Protein AF-C0FS31-F1 (afdb_monomer)

Secondary structure (DSSP, 8-state):
-EEEEEE-SSHHHHHHHHHHHHH-TTEEEEEEEEEEEE-TTS-EE-EEEEEEEEEEEPPTT----TTEEEEEEEEPTTS-EEEP-EEEETTEEEEEEEE-EEEEEEEEE-----PPP-------------------------------

Foldseek 3Di:
DKDKDWDDDDDQNVLVVVLCVVPADQWDDKTKMFIWDADPVRHTDFFAPDKDKDKDFAPPRDDDDPQKDKWKWFQDPVSHTDTWPWDDDPRMIMTMDGGGGMMMTTIHGPDDPPDDDDDDDDDDDDDDDDDDDDDDDDDDDDDDDDDD

Organism: NCBI:txid622312

Solvent-accessible surface area (backbone atoms only — not comparable to full-atom values): 9492 Å² total; per-residue (Å²): 79,80,47,76,46,79,49,91,64,59,71,69,42,53,50,51,54,55,40,48,68,73,72,44,79,60,61,60,52,64,49,40,31,40,36,46,35,30,47,99,84,68,49,77,48,48,72,52,103,51,75,47,80,48,76,45,71,55,54,91,79,56,75,96,46,90,66,44,42,77,42,38,30,35,56,44,98,87,63,49,75,47,77,37,64,56,46,78,57,97,67,32,38,35,32,53,43,41,62,41,42,47,32,36,46,32,30,31,53,55,77,79,77,85,70,85,87,78,89,82,88,83,84,87,89,83,89,79,90,74,90,78,90,77,86,90,82,87,81,89,78,91,72,84,86,82,88,131

Mean predicted aligned error: 12.07 Å

Radius of gyration: 21.37 Å; Cα contacts (8 Å, |Δi|>4): 226; chains: 1; bounding box: 80×43×37 Å

pLDDT: mean 80.29, std 24.95, range [28.16, 98.69]

Structure (mmCIF, N/CA/C/O backbone):
data_AF-C0FS31-F1
#
_entry.id   AF-C0FS31-F1
#
loop_
_atom_site.group_PDB
_atom_site.id
_atom_site.type_symbol
_atom_site.label_atom_id
_atom_site.label_alt_id
_atom_site.label_comp_id
_atom_site.label_asym_id
_atom_site.label_entity_id
_atom_site.label_seq_id
_atom_site.pdbx_PDB_ins_code
_atom_site.Cartn_x
_atom_site.Cartn_y
_atom_site.Cartn_z
_atom_site.occupancy
_atom_site.B_iso_or_equiv
_atom_site.auth_seq_id
_atom_site.auth_comp_id
_atom_site.auth_asym_id
_atom_site.auth_atom_id
_atom_site.pdbx_PDB_model_num
ATOM 1 N N . MET A 1 1 ? 17.400 -6.638 -9.043 1.00 87.69 1 MET A N 1
ATOM 2 C CA . MET A 1 1 ? 17.476 -6.483 -7.575 1.00 87.69 1 MET A CA 1
ATOM 3 C C . MET A 1 1 ? 16.102 -6.107 -7.045 1.00 87.69 1 MET A C 1
ATOM 5 O O . MET A 1 1 ? 15.437 -5.314 -7.697 1.00 87.69 1 MET A O 1
ATOM 9 N N . ILE A 1 2 ? 15.668 -6.666 -5.910 1.00 90.12 2 ILE A N 1
ATOM 10 C CA . ILE A 1 2 ? 14.444 -6.207 -5.236 1.00 90.12 2 ILE A CA 1
ATOM 11 C C . ILE A 1 2 ? 14.792 -5.123 -4.217 1.00 90.12 2 ILE A C 1
ATOM 13 O O . ILE A 1 2 ? 15.770 -5.259 -3.482 1.00 90.12 2 ILE A O 1
ATOM 17 N N . VAL A 1 3 ? 14.001 -4.056 -4.187 1.00 90.94 3 VAL A N 1
ATOM 18 C CA . VAL A 1 3 ? 14.112 -2.965 -3.219 1.00 90.94 3 VAL A CA 1
ATOM 19 C C . VAL A 1 3 ? 12.722 -2.685 -2.672 1.00 90.94 3 VAL A C 1
ATOM 21 O O . VAL A 1 3 ? 11.792 -2.468 -3.443 1.00 90.94 3 VAL A O 1
ATOM 24 N N . ALA A 1 4 ? 12.591 -2.688 -1.350 1.00 91.81 4 ALA A N 1
ATOM 25 C CA . ALA A 1 4 ? 11.393 -2.251 -0.649 1.00 91.81 4 ALA A CA 1
ATOM 26 C C . ALA A 1 4 ? 11.801 -1.188 0.371 1.00 91.81 4 ALA A C 1
ATOM 28 O O . ALA A 1 4 ? 12.696 -1.431 1.182 1.00 91.81 4 ALA A O 1
ATOM 29 N N . ALA A 1 5 ? 11.179 -0.015 0.313 1.00 93.38 5 ALA A N 1
ATOM 30 C CA . ALA A 1 5 ? 11.504 1.086 1.210 1.00 93.38 5 ALA A CA 1
ATOM 31 C C . ALA A 1 5 ? 10.257 1.888 1.570 1.00 93.38 5 ALA A C 1
ATOM 33 O O . ALA A 1 5 ? 9.465 2.243 0.699 1.00 93.38 5 ALA A O 1
ATOM 34 N N . THR A 1 6 ? 10.109 2.213 2.854 1.00 95.75 6 THR A N 1
ATOM 35 C CA . THR A 1 6 ? 9.172 3.251 3.289 1.00 95.75 6 THR A CA 1
ATOM 36 C C . THR A 1 6 ? 9.644 4.600 2.756 1.00 95.75 6 THR A C 1
ATOM 38 O O . THR A 1 6 ? 10.820 4.942 2.882 1.00 95.75 6 THR A O 1
ATOM 41 N N . VAL A 1 7 ? 8.724 5.371 2.184 1.00 96.62 7 VAL A N 1
ATOM 42 C CA . VAL A 1 7 ? 8.985 6.699 1.623 1.00 96.62 7 VAL A CA 1
ATOM 43 C C . VAL A 1 7 ? 8.122 7.747 2.320 1.00 96.62 7 VAL A C 1
ATOM 45 O O . VAL A 1 7 ? 6.992 7.478 2.724 1.00 96.62 7 VAL A O 1
ATOM 48 N N . SER A 1 8 ? 8.665 8.953 2.476 1.00 96.69 8 SER A N 1
ATOM 49 C CA . SER A 1 8 ? 8.018 10.066 3.192 1.00 96.69 8 SER A CA 1
ATOM 50 C C . SER A 1 8 ? 7.999 11.382 2.405 1.00 96.69 8 SER A C 1
ATOM 52 O O . SER A 1 8 ? 7.577 12.410 2.932 1.00 96.69 8 SER A O 1
ATOM 54 N N . SER A 1 9 ? 8.483 11.372 1.160 1.00 96.88 9 SER A N 1
ATOM 55 C CA . SER A 1 9 ? 8.518 12.531 0.261 1.00 96.88 9 SER A CA 1
ATOM 56 C C . SER A 1 9 ? 8.673 12.090 -1.199 1.00 96.88 9 SER A C 1
ATOM 58 O O . SER A 1 9 ? 8.937 10.916 -1.467 1.00 96.88 9 SER A O 1
ATOM 60 N N . GLY A 1 10 ? 8.516 13.031 -2.135 1.00 97.12 10 GLY A N 1
ATOM 61 C CA . GLY A 1 10 ? 8.623 12.794 -3.576 1.00 97.12 10 GLY A CA 1
ATOM 62 C C . GLY A 1 10 ? 7.266 12.619 -4.257 1.00 97.12 10 GLY A C 1
ATOM 63 O O . GLY A 1 10 ? 6.246 12.422 -3.600 1.00 97.12 10 GLY A O 1
ATOM 64 N N . ALA A 1 11 ? 7.256 12.679 -5.591 1.00 96.00 11 ALA A N 1
ATOM 65 C CA . ALA A 1 11 ? 6.022 12.722 -6.382 1.00 96.00 11 ALA A CA 1
ATOM 66 C C . ALA A 1 11 ? 5.099 11.513 -6.140 1.00 96.00 11 ALA A C 1
ATOM 68 O O . ALA A 1 11 ? 3.888 11.678 -6.000 1.00 96.00 11 ALA A O 1
ATOM 69 N N . ALA A 1 12 ? 5.665 10.307 -6.034 1.00 94.25 12 ALA A N 1
ATOM 70 C CA . ALA A 1 12 ? 4.901 9.094 -5.750 1.00 94.25 12 ALA A CA 1
ATOM 71 C C . ALA A 1 12 ? 4.250 9.132 -4.357 1.00 94.25 12 ALA A C 1
ATOM 73 O O . ALA A 1 12 ? 3.074 8.804 -4.208 1.00 94.25 12 ALA A O 1
ATOM 74 N N . TYR A 1 13 ? 4.986 9.604 -3.343 1.00 97.94 13 TYR A N 1
ATOM 75 C CA . TYR A 1 13 ? 4.455 9.807 -1.995 1.00 97.94 13 TYR A CA 1
ATOM 76 C C . TYR A 1 13 ? 3.340 10.856 -1.982 1.00 97.94 13 TYR A C 1
ATOM 78 O O . TYR A 1 13 ? 2.270 10.611 -1.432 1.00 97.94 13 TYR A O 1
ATOM 86 N N . GLU A 1 14 ? 3.565 12.012 -2.606 1.00 98.31 14 GLU A N 1
ATOM 87 C CA . GLU A 1 14 ? 2.582 13.097 -2.666 1.00 98.31 14 GLU A CA 1
ATOM 88 C C . GLU A 1 14 ? 1.290 12.633 -3.342 1.00 98.31 14 GLU A C 1
ATOM 90 O O . GLU A 1 14 ? 0.202 12.862 -2.805 1.00 98.31 14 GLU A O 1
ATOM 95 N N . LYS A 1 15 ? 1.403 11.889 -4.450 1.00 98.19 15 LYS A N 1
ATOM 96 C CA . LYS A 1 15 ? 0.238 11.322 -5.128 1.00 98.19 15 LYS A CA 1
ATOM 97 C C . LYS A 1 15 ? -0.477 10.279 -4.275 1.00 98.19 15 LYS A C 1
ATOM 99 O O . LYS A 1 15 ? -1.701 10.316 -4.175 1.00 98.19 15 LYS A O 1
ATOM 104 N N . ALA A 1 16 ? 0.264 9.385 -3.622 1.00 98.50 16 ALA A N 1
ATOM 105 C CA . ALA A 1 16 ? -0.303 8.396 -2.710 1.00 98.50 16 ALA A CA 1
ATOM 106 C C . ALA A 1 16 ? -1.085 9.060 -1.564 1.00 98.50 16 ALA A C 1
ATOM 108 O O . ALA A 1 16 ? -2.197 8.635 -1.253 1.00 98.50 16 ALA A O 1
ATOM 109 N N . VAL A 1 17 ? -0.541 10.135 -0.980 1.00 98.50 17 VAL A N 1
ATOM 110 C CA . VAL A 1 17 ? -1.186 10.917 0.087 1.00 98.50 17 VAL A CA 1
ATOM 111 C C . VAL A 1 17 ? -2.462 11.601 -0.396 1.00 98.50 17 VAL A C 1
ATOM 113 O O . VAL A 1 17 ? -3.467 11.584 0.315 1.00 98.50 17 VAL A O 1
ATOM 116 N N . GLU A 1 18 ? -2.427 12.221 -1.575 1.00 98.44 18 GLU A N 1
ATOM 117 C CA . GLU A 1 18 ? -3.599 12.848 -2.192 1.00 98.44 18 GLU A CA 1
ATOM 118 C C . GLU A 1 18 ? -4.720 11.818 -2.391 1.00 98.44 18 GLU A C 1
ATOM 120 O O . GLU A 1 18 ? -5.851 12.023 -1.947 1.00 98.44 18 GLU A O 1
ATOM 125 N N . VAL A 1 19 ? -4.384 10.682 -3.003 1.00 98.56 19 VAL A N 1
ATOM 126 C CA . VAL A 1 19 ? -5.339 9.643 -3.391 1.00 98.56 19 VAL A CA 1
ATOM 127 C C . VAL A 1 19 ? -5.944 8.939 -2.174 1.00 98.56 19 VAL A C 1
ATOM 129 O O . VAL A 1 19 ? -7.168 8.815 -2.100 1.00 98.56 19 VAL A O 1
ATOM 132 N N . ILE A 1 20 ? -5.135 8.522 -1.191 1.00 98.25 20 ILE A N 1
ATOM 133 C CA . ILE A 1 20 ? -5.645 7.797 -0.012 1.00 98.25 20 ILE A CA 1
ATOM 134 C C . ILE A 1 20 ? -6.606 8.655 0.811 1.00 98.25 20 ILE A C 1
ATOM 136 O O . ILE A 1 20 ? -7.657 8.174 1.227 1.00 98.25 20 ILE A O 1
ATOM 140 N N . LYS A 1 21 ? -6.297 9.946 0.983 1.00 97.75 21 LYS A N 1
ATOM 141 C CA . LYS A 1 21 ? -7.160 10.886 1.710 1.00 97.75 21 LYS A CA 1
ATOM 142 C C . LYS A 1 21 ? -8.471 11.156 0.981 1.00 97.75 21 LYS A C 1
ATOM 144 O O . LYS A 1 21 ? -9.474 11.426 1.633 1.00 97.75 21 LYS A O 1
ATOM 149 N N . ALA A 1 22 ? -8.457 11.117 -0.349 1.00 97.75 22 ALA A N 1
ATOM 150 C CA . ALA A 1 22 ? -9.643 11.349 -1.160 1.00 97.75 22 ALA A CA 1
ATOM 151 C C . ALA A 1 22 ? -10.561 10.118 -1.242 1.00 97.75 22 ALA A C 1
ATOM 153 O O . ALA A 1 22 ? -11.778 10.277 -1.284 1.00 97.75 22 ALA A O 1
ATOM 154 N N . GLN A 1 23 ? -9.994 8.908 -1.292 1.00 97.00 23 GLN A N 1
ATOM 155 C CA . GLN A 1 23 ? -10.741 7.688 -1.625 1.00 97.00 23 GLN A CA 1
ATOM 156 C C . GLN A 1 23 ? -11.078 6.801 -0.419 1.00 97.00 23 GLN A C 1
ATOM 158 O O . GLN A 1 23 ? -12.021 6.016 -0.508 1.00 97.00 23 GLN A O 1
ATOM 163 N N . VAL A 1 24 ? -10.359 6.912 0.705 1.00 93.81 24 VAL A N 1
ATOM 164 C CA . VAL A 1 24 ? -10.591 6.060 1.884 1.00 93.81 24 VAL A CA 1
ATOM 165 C C . VAL A 1 24 ? -11.248 6.852 3.010 1.00 93.81 24 VAL A C 1
ATOM 167 O O . VAL A 1 24 ? -10.629 7.679 3.679 1.00 93.81 24 VAL A O 1
ATOM 170 N N . SER A 1 25 ? -12.528 6.568 3.251 1.00 89.81 25 SER A N 1
ATOM 171 C CA . SER A 1 25 ? -13.256 7.053 4.426 1.00 89.81 25 SER A CA 1
ATOM 172 C C . SER A 1 25 ? -12.805 6.324 5.693 1.00 89.81 25 SER A C 1
ATOM 174 O O . SER A 1 25 ? -12.571 5.120 5.654 1.00 89.81 25 SER A O 1
ATOM 176 N N . GLY A 1 26 ? -12.734 7.021 6.830 1.00 89.75 26 GLY A N 1
ATOM 177 C CA . GLY A 1 26 ? -12.314 6.404 8.099 1.00 89.75 26 GLY A CA 1
ATOM 178 C C . GLY A 1 26 ? -10.808 6.128 8.195 1.00 89.75 26 GLY A C 1
ATOM 179 O O . GLY A 1 26 ? -10.364 5.359 9.055 1.00 89.75 26 GLY A O 1
ATOM 180 N N . LEU A 1 27 ? -10.023 6.759 7.314 1.00 95.12 27 LEU A N 1
ATOM 181 C CA . LEU A 1 27 ? -8.566 6.684 7.290 1.00 95.12 27 LEU A CA 1
ATOM 182 C C . LEU A 1 27 ? -7.969 7.154 8.627 1.00 95.12 27 LEU A C 1
ATOM 184 O O . LEU A 1 27 ? -8.231 8.269 9.082 1.00 95.12 27 LEU A O 1
ATOM 188 N N . GLY A 1 28 ? -7.173 6.287 9.248 1.00 95.50 28 GLY A N 1
ATOM 189 C CA . GLY A 1 28 ? -6.333 6.599 10.401 1.00 95.50 28 GLY A CA 1
ATOM 190 C C . GLY A 1 28 ? -4.897 6.923 9.986 1.00 95.50 28 GLY A C 1
ATOM 191 O O . GLY A 1 28 ? -4.659 7.665 9.031 1.00 95.50 28 GLY A O 1
ATOM 192 N N . GLU A 1 29 ? -3.926 6.369 10.713 1.00 97.31 29 GLU A N 1
ATOM 193 C CA . GLU A 1 29 ? -2.517 6.470 10.323 1.00 97.31 29 GLU A CA 1
ATOM 194 C C . GLU A 1 29 ? -2.240 5.656 9.056 1.00 97.31 29 GLU A C 1
ATOM 196 O O . GLU A 1 29 ? -2.870 4.633 8.786 1.00 97.31 29 GLU A O 1
ATOM 201 N N . TYR A 1 30 ? -1.281 6.117 8.260 1.00 98.12 30 TYR A N 1
ATOM 202 C CA . TYR A 1 30 ? -0.856 5.423 7.053 1.00 98.12 30 TYR A CA 1
ATOM 203 C C . TYR A 1 30 ? 0.651 5.564 6.842 1.00 98.12 30 TYR A C 1
ATOM 205 O O . TYR A 1 30 ? 1.304 6.448 7.398 1.00 98.12 30 TYR A O 1
ATOM 213 N N . SER A 1 31 ? 1.215 4.676 6.034 1.00 98.50 31 SER A N 1
ATOM 214 C CA . SER A 1 31 ? 2.624 4.654 5.659 1.00 98.50 31 SER A CA 1
ATOM 215 C C . SER A 1 31 ? 2.741 4.268 4.193 1.00 98.50 31 SER A C 1
ATOM 217 O O . SER A 1 31 ? 2.056 3.352 3.737 1.00 98.50 31 SER A O 1
ATOM 219 N N . VAL A 1 32 ? 3.590 4.968 3.446 1.00 98.62 32 VAL A N 1
ATOM 220 C CA . VAL A 1 32 ? 3.790 4.721 2.016 1.00 98.62 32 VAL A CA 1
ATOM 221 C C . VAL A 1 32 ? 5.085 3.944 1.824 1.00 98.62 32 VAL A C 1
ATOM 223 O O . VAL A 1 32 ? 6.101 4.243 2.449 1.00 98.62 32 VAL A O 1
ATOM 226 N N . MET A 1 33 ? 5.057 2.945 0.954 1.00 97.62 33 MET A N 1
ATOM 227 C CA . MET A 1 33 ? 6.198 2.105 0.620 1.00 97.62 33 MET A CA 1
ATOM 228 C C . MET A 1 33 ? 6.315 1.971 -0.890 1.00 97.62 33 MET A C 1
ATOM 230 O O . MET A 1 33 ? 5.321 1.767 -1.575 1.00 97.62 33 MET A O 1
ATOM 234 N N . GLU A 1 34 ? 7.531 2.015 -1.410 1.00 96.94 34 GLU A N 1
ATOM 235 C CA . GLU A 1 34 ? 7.807 1.628 -2.789 1.00 96.94 34 GLU A CA 1
ATOM 236 C C . GLU A 1 34 ? 8.441 0.249 -2.812 1.00 96.94 34 GLU A C 1
ATOM 238 O O . GLU A 1 34 ? 9.401 -0.016 -2.083 1.00 96.94 34 GLU A O 1
ATOM 243 N N . ILE A 1 35 ? 7.901 -0.626 -3.657 1.00 95.56 35 ILE A N 1
ATOM 244 C CA . ILE A 1 35 ? 8.484 -1.935 -3.928 1.00 95.56 35 ILE A CA 1
ATOM 245 C C . ILE A 1 35 ? 8.824 -1.980 -5.405 1.00 95.56 35 ILE A C 1
ATOM 247 O O . ILE A 1 35 ? 7.931 -1.982 -6.249 1.00 95.56 35 ILE A O 1
ATOM 251 N N . ASN A 1 36 ? 10.116 -2.057 -5.696 1.00 93.19 36 ASN A N 1
ATOM 252 C CA . ASN A 1 36 ? 10.666 -2.074 -7.039 1.00 93.19 36 ASN A CA 1
ATOM 253 C C . ASN A 1 36 ? 11.464 -3.354 -7.275 1.00 93.19 36 ASN A C 1
ATOM 255 O O . ASN A 1 36 ? 12.193 -3.829 -6.400 1.00 93.19 36 ASN A O 1
ATOM 259 N N . LEU A 1 37 ? 11.363 -3.882 -8.490 1.00 92.88 37 LEU A N 1
ATOM 260 C CA . LEU A 1 37 ? 12.199 -4.970 -8.968 1.00 92.88 37 LEU A CA 1
ATOM 261 C C . LEU A 1 37 ? 12.909 -4.523 -10.240 1.00 92.88 37 LEU A C 1
ATOM 263 O O . LEU A 1 37 ? 12.279 -4.027 -11.168 1.00 92.88 37 LEU A O 1
ATOM 267 N N . THR A 1 38 ? 14.217 -4.734 -10.292 1.00 94.00 38 THR A N 1
ATOM 268 C CA . THR A 1 38 ? 15.000 -4.618 -11.524 1.00 94.00 38 THR A CA 1
ATOM 269 C C . THR A 1 38 ? 15.524 -5.975 -11.969 1.00 94.00 38 THR A C 1
ATOM 271 O O . THR A 1 38 ? 15.801 -6.847 -11.136 1.00 94.00 38 THR A O 1
ATOM 274 N N . ASP A 1 39 ? 15.684 -6.171 -13.271 1.00 93.12 39 ASP A N 1
ATOM 275 C CA . ASP A 1 39 ? 16.383 -7.338 -13.808 1.00 93.12 39 ASP A CA 1
ATOM 276 C C . ASP A 1 39 ? 17.918 -7.192 -13.698 1.00 93.12 39 ASP A C 1
ATOM 278 O O . ASP A 1 39 ? 18.440 -6.265 -13.073 1.00 93.12 39 ASP A O 1
ATOM 282 N N . ALA A 1 40 ? 18.665 -8.129 -14.288 1.00 94.38 40 ALA A N 1
ATOM 283 C CA . ALA A 1 40 ? 20.130 -8.098 -14.292 1.00 94.38 40 ALA A CA 1
ATOM 284 C C . ALA A 1 40 ? 20.729 -6.933 -15.110 1.00 94.38 40 ALA A C 1
ATOM 286 O O . ALA A 1 40 ? 21.915 -6.642 -14.979 1.00 94.38 40 ALA A O 1
ATOM 287 N N . THR A 1 41 ? 19.922 -6.268 -15.940 1.00 96.19 41 THR A N 1
ATOM 288 C CA . THR A 1 41 ? 20.309 -5.126 -16.782 1.00 96.19 41 THR A CA 1
ATOM 289 C C . THR A 1 41 ? 19.894 -3.778 -16.185 1.00 96.19 41 THR A C 1
ATOM 291 O O . THR A 1 41 ? 20.135 -2.743 -16.799 1.00 96.19 41 THR A O 1
ATOM 294 N N . ASN A 1 42 ? 19.323 -3.774 -14.973 1.00 92.50 42 ASN A N 1
ATOM 295 C CA . ASN A 1 42 ? 18.699 -2.619 -14.317 1.00 92.50 42 ASN A CA 1
ATOM 296 C C . ASN A 1 42 ? 17.416 -2.110 -14.995 1.00 92.50 42 ASN A C 1
ATOM 298 O O . ASN A 1 42 ? 16.974 -0.999 -14.706 1.00 92.50 42 ASN A O 1
ATOM 302 N N . THR A 1 43 ? 16.777 -2.923 -15.835 1.00 93.88 43 THR A N 1
ATOM 303 C CA . THR A 1 43 ? 15.452 -2.601 -16.373 1.00 93.88 43 THR A CA 1
ATOM 304 C C . THR A 1 43 ? 14.392 -2.861 -15.304 1.00 93.88 43 THR A C 1
ATOM 306 O O . THR A 1 43 ? 14.414 -3.907 -14.648 1.00 93.88 43 THR A O 1
ATOM 309 N N . GLN A 1 44 ? 13.476 -1.908 -15.097 1.00 92.12 44 GLN A N 1
ATOM 310 C CA . GLN A 1 44 ? 12.402 -2.047 -14.113 1.00 92.12 44 GLN A CA 1
ATOM 311 C C . GLN A 1 44 ? 11.375 -3.083 -14.579 1.00 92.12 44 GLN A C 1
ATOM 313 O O . GLN A 1 44 ? 10.895 -3.062 -15.711 1.00 92.12 44 GLN A O 1
ATOM 318 N N . VAL A 1 45 ? 11.033 -3.994 -13.677 1.00 92.62 45 VAL A N 1
ATOM 319 C CA . VAL A 1 45 ? 9.977 -4.984 -13.853 1.00 92.62 45 VAL A CA 1
ATOM 320 C C . VAL A 1 45 ? 8.764 -4.471 -13.096 1.00 92.62 45 VAL A C 1
ATOM 322 O O . VAL A 1 45 ? 8.741 -4.512 -11.869 1.00 92.62 45 VAL A O 1
ATOM 325 N N . HIS A 1 46 ? 7.770 -3.966 -13.823 1.00 88.25 46 HIS A N 1
ATOM 326 C CA . HIS A 1 46 ? 6.553 -3.411 -13.224 1.00 88.25 46 HIS A CA 1
ATOM 327 C C . HIS A 1 46 ? 5.496 -4.473 -12.952 1.00 88.25 46 HIS A C 1
ATOM 329 O O . HIS A 1 46 ? 4.890 -4.464 -11.891 1.00 88.25 46 HIS A O 1
ATOM 335 N N . GLN A 1 47 ? 5.297 -5.421 -13.865 1.00 91.12 47 GLN A N 1
ATOM 336 C CA . GLN A 1 47 ? 4.238 -6.419 -13.753 1.00 91.12 47 GLN A CA 1
ATOM 337 C C . GLN A 1 47 ? 4.799 -7.836 -13.854 1.00 91.12 47 GLN A C 1
ATOM 339 O O . GLN A 1 47 ? 5.737 -8.110 -14.602 1.00 91.12 47 GLN A O 1
ATOM 344 N N . LEU A 1 48 ? 4.201 -8.744 -13.087 1.00 89.44 48 LEU A N 1
ATOM 345 C CA . LEU A 1 48 ? 4.524 -10.161 -13.056 1.00 89.44 48 LEU A CA 1
ATOM 346 C C . LEU A 1 48 ? 3.434 -10.986 -13.745 1.00 89.44 48 LEU A C 1
ATOM 348 O O . LEU A 1 48 ? 2.239 -10.719 -13.610 1.00 89.44 48 LEU A O 1
ATOM 352 N N . ASN A 1 49 ? 3.851 -12.070 -14.403 1.00 89.81 49 ASN A N 1
ATOM 353 C CA . ASN A 1 49 ? 2.959 -13.097 -14.950 1.00 89.81 49 ASN A CA 1
ATOM 354 C C . ASN A 1 49 ? 2.494 -14.064 -13.845 1.00 89.81 49 ASN A C 1
ATOM 356 O O . ASN A 1 49 ? 2.703 -15.273 -13.921 1.00 89.81 49 ASN A O 1
ATOM 360 N N . GLY A 1 50 ? 1.927 -13.510 -12.774 1.00 92.06 50 GLY A N 1
ATOM 361 C CA . GLY A 1 50 ? 1.516 -14.232 -11.575 1.00 92.06 50 GLY A CA 1
ATOM 362 C C . GLY A 1 50 ? 1.555 -13.347 -10.334 1.00 92.06 50 GLY A C 1
ATOM 363 O O . GLY A 1 50 ? 1.990 -12.199 -10.388 1.00 92.06 50 GLY A O 1
ATOM 364 N N . TYR A 1 51 ? 1.100 -13.892 -9.209 1.00 93.12 51 TYR A N 1
ATOM 365 C CA . TYR A 1 51 ? 1.148 -13.208 -7.920 1.00 93.12 51 TYR A CA 1
ATOM 366 C C . TYR A 1 51 ? 2.339 -13.685 -7.101 1.00 93.12 51 TYR A C 1
ATOM 368 O O . TYR A 1 51 ? 2.634 -14.878 -7.041 1.00 93.12 51 TYR A O 1
ATOM 376 N N . VAL A 1 52 ? 2.970 -12.742 -6.417 1.00 92.75 52 VAL A N 1
ATOM 377 C CA . VAL A 1 52 ? 3.928 -12.992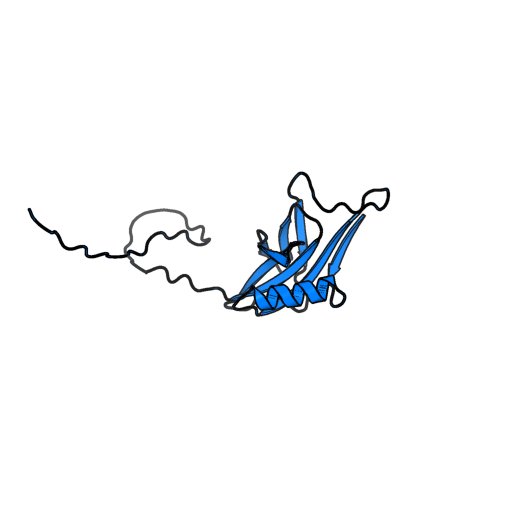 -5.347 1.00 92.75 52 VAL A CA 1
ATOM 378 C C . VAL A 1 52 ? 3.318 -12.577 -4.021 1.00 92.75 52 VAL A C 1
ATOM 380 O O . VAL A 1 52 ? 2.441 -11.712 -3.958 1.00 92.75 52 VAL A O 1
ATOM 383 N N . GLN A 1 53 ? 3.793 -13.206 -2.955 1.00 96.00 53 GLN A N 1
ATOM 384 C CA . GLN A 1 53 ? 3.495 -12.791 -1.598 1.00 96.00 53 GLN A CA 1
ATOM 385 C C . GLN A 1 53 ? 4.605 -11.859 -1.113 1.00 96.00 53 GLN A C 1
ATOM 387 O O . GLN A 1 53 ? 5.787 -12.181 -1.225 1.00 96.00 53 GLN A O 1
ATOM 392 N N . VAL A 1 54 ? 4.212 -10.714 -0.574 1.00 96.12 54 VAL A N 1
ATOM 393 C CA . VAL A 1 54 ? 5.093 -9.739 0.060 1.00 96.12 54 VAL A CA 1
ATOM 394 C C . VAL A 1 54 ? 4.871 -9.811 1.561 1.00 96.12 54 VAL A C 1
ATOM 396 O O . VAL A 1 54 ? 3.731 -9.798 2.019 1.00 96.12 54 VAL A O 1
ATOM 399 N N . THR A 1 55 ? 5.965 -9.864 2.315 1.00 96.88 55 THR A N 1
ATOM 400 C CA . THR A 1 55 ? 5.956 -9.864 3.778 1.00 96.88 55 THR A CA 1
ATOM 401 C C . THR A 1 55 ? 6.847 -8.733 4.272 1.00 96.88 55 THR A C 1
ATOM 403 O O . THR A 1 55 ? 8.034 -8.694 3.949 1.00 96.88 55 THR A O 1
ATOM 406 N N . VAL A 1 56 ? 6.272 -7.807 5.037 1.00 95.69 56 VAL A N 1
ATOM 407 C CA . VAL A 1 56 ? 6.958 -6.620 5.567 1.00 95.69 56 VAL A CA 1
ATOM 408 C C . VAL A 1 56 ? 6.624 -6.423 7.046 1.00 95.69 56 VAL A C 1
ATOM 410 O O . VAL A 1 56 ? 5.529 -6.796 7.479 1.00 95.69 56 VAL A O 1
ATOM 413 N N . PRO A 1 57 ? 7.540 -5.856 7.850 1.00 96.19 57 PRO A N 1
ATOM 414 C CA . PRO A 1 57 ? 7.210 -5.474 9.217 1.00 96.19 57 PRO A CA 1
ATOM 415 C C . PRO A 1 57 ? 6.137 -4.376 9.226 1.00 96.19 57 PRO A C 1
ATOM 417 O O . PRO A 1 57 ? 6.062 -3.562 8.303 1.00 96.19 57 PRO A O 1
ATOM 420 N N . MET A 1 58 ? 5.328 -4.333 10.287 1.00 96.12 58 MET A N 1
ATOM 421 C CA . MET A 1 58 ? 4.424 -3.212 10.542 1.00 96.12 58 MET A CA 1
ATOM 422 C C . MET A 1 58 ? 5.222 -1.893 10.563 1.00 96.12 58 MET A C 1
ATOM 424 O O . MET A 1 58 ? 6.239 -1.821 11.264 1.00 96.12 58 MET A O 1
ATOM 428 N N . PRO A 1 59 ? 4.799 -0.847 9.828 1.00 96.38 59 PRO A N 1
ATOM 429 C CA . PRO A 1 59 ? 5.438 0.461 9.905 1.00 96.38 59 PRO A CA 1
ATOM 430 C C . PRO A 1 59 ? 5.419 1.006 11.335 1.00 96.38 59 PRO A C 1
ATOM 432 O O . PRO A 1 59 ? 4.417 0.889 12.032 1.00 96.38 59 PRO A O 1
ATOM 435 N N . ALA A 1 60 ? 6.508 1.650 11.763 1.00 94.38 60 ALA A N 1
ATOM 436 C CA . ALA A 1 60 ? 6.657 2.128 13.143 1.00 94.38 60 ALA A CA 1
ATOM 437 C C . ALA A 1 60 ? 5.581 3.145 13.571 1.00 94.38 60 ALA A C 1
ATOM 439 O O . ALA A 1 60 ? 5.329 3.316 14.760 1.00 94.38 60 ALA A O 1
ATOM 440 N N . ASN A 1 61 ? 4.963 3.824 12.604 1.00 94.56 61 ASN A N 1
ATOM 441 C CA . ASN A 1 61 ? 3.901 4.798 12.819 1.00 94.56 61 ASN A CA 1
ATOM 442 C C . ASN A 1 61 ? 2.488 4.199 12.741 1.00 94.56 61 ASN A C 1
ATOM 444 O O . ASN A 1 61 ? 1.540 4.964 12.637 1.00 94.56 61 ASN A O 1
ATOM 448 N N . ILE A 1 62 ? 2.348 2.871 12.692 1.00 94.12 62 ILE A N 1
ATOM 449 C CA . ILE A 1 62 ? 1.058 2.181 12.636 1.00 94.12 62 ILE A CA 1
ATOM 450 C C . ILE A 1 62 ? 0.989 1.192 13.792 1.00 94.12 62 ILE A C 1
ATOM 452 O O . ILE A 1 62 ? 1.905 0.404 14.022 1.00 94.12 62 ILE A O 1
ATOM 456 N N . THR A 1 63 ? -0.127 1.217 14.515 1.00 90.00 63 THR A N 1
ATOM 457 C CA . THR A 1 63 ? -0.406 0.273 15.601 1.00 90.00 63 THR A CA 1
ATOM 458 C C . THR A 1 63 ? -1.785 -0.332 15.392 1.00 90.00 63 THR A C 1
ATOM 460 O O . THR A 1 63 ? -2.719 0.356 14.996 1.00 90.00 63 THR A O 1
ATOM 463 N N . VAL A 1 64 ? -1.947 -1.622 15.686 1.00 84.62 64 VAL A N 1
ATOM 464 C CA . VAL A 1 64 ? -3.270 -2.258 15.639 1.00 84.62 64 VAL A CA 1
ATOM 465 C C . VAL A 1 64 ? -4.123 -1.691 16.776 1.00 84.62 64 VAL A C 1
ATOM 467 O O . VAL A 1 64 ? -3.936 -2.041 17.940 1.00 84.62 64 VAL A O 1
ATOM 470 N N . LYS A 1 65 ? -5.027 -0.772 16.433 1.00 87.62 65 LYS A N 1
ATOM 471 C CA . LYS A 1 65 ? -5.958 -0.118 17.360 1.00 87.62 65 LYS A CA 1
ATOM 472 C C . LYS A 1 65 ? -7.309 -0.825 17.338 1.00 87.62 65 LYS A C 1
ATOM 474 O O . LYS A 1 65 ? -7.735 -1.346 16.308 1.00 87.62 65 LYS A O 1
ATOM 479 N N . GLU A 1 66 ? -8.005 -0.812 18.471 1.00 88.00 66 GLU A N 1
ATOM 480 C CA . GLU A 1 66 ? -9.385 -1.292 18.539 1.00 88.00 66 GLU A CA 1
ATOM 481 C C . GLU A 1 66 ? -10.270 -0.514 17.552 1.00 88.00 66 GLU A C 1
ATOM 483 O O . GLU A 1 66 ? -10.135 0.700 17.402 1.00 88.00 66 GLU A O 1
ATOM 488 N N . GLY A 1 67 ? -11.148 -1.224 16.841 1.00 87.56 67 GLY A N 1
ATOM 489 C CA . GLY A 1 67 ? -12.023 -0.622 15.835 1.00 87.56 67 GLY A CA 1
ATOM 490 C C . GLY A 1 67 ? -11.325 -0.220 14.532 1.00 87.56 67 GLY A C 1
ATOM 491 O O . GLY A 1 67 ? -11.990 0.324 13.655 1.00 87.56 67 GLY A O 1
ATOM 492 N N . LYS A 1 68 ? -10.027 -0.513 14.365 1.00 90.88 68 LYS A N 1
ATOM 493 C CA . LYS A 1 68 ? -9.292 -0.316 13.110 1.00 90.88 68 LYS A CA 1
ATOM 494 C C . LYS A 1 68 ? -8.843 -1.645 12.504 1.00 90.88 68 LYS A C 1
ATOM 496 O O . LYS A 1 68 ? -8.448 -2.570 13.210 1.0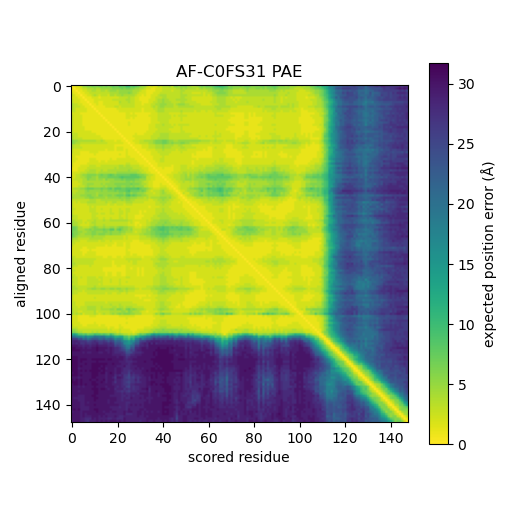0 90.88 68 LYS A O 1
ATOM 501 N N . ALA A 1 69 ? -8.874 -1.720 11.180 1.00 93.25 69 ALA A N 1
ATOM 502 C CA . ALA A 1 69 ? -8.217 -2.753 10.393 1.00 93.25 69 ALA A CA 1
ATOM 503 C C . ALA A 1 69 ? -6.968 -2.172 9.725 1.00 93.25 69 ALA A C 1
ATOM 505 O O . ALA A 1 69 ? -6.944 -0.997 9.366 1.00 93.25 69 ALA A O 1
ATOM 506 N N . ILE A 1 70 ? -5.947 -3.007 9.531 1.00 96.38 70 ILE A N 1
ATOM 507 C CA . ILE A 1 70 ? -4.779 -2.656 8.722 1.00 96.38 70 ILE A CA 1
ATOM 508 C C . ILE A 1 70 ? -4.978 -3.212 7.318 1.00 96.38 70 ILE A C 1
ATOM 510 O O . ILE A 1 70 ? -5.244 -4.402 7.142 1.00 96.38 70 ILE A O 1
ATOM 514 N N . VAL A 1 71 ? -4.845 -2.343 6.325 1.00 96.88 71 VAL A N 1
ATOM 515 C CA . VAL A 1 71 ? -5.092 -2.648 4.917 1.00 96.88 71 VAL A CA 1
ATOM 516 C C . VAL A 1 71 ? -3.908 -2.181 4.087 1.00 96.88 71 VAL A C 1
ATOM 518 O O . VAL A 1 71 ? -3.356 -1.112 4.342 1.00 96.88 71 VAL A O 1
ATOM 521 N N . VAL A 1 72 ? -3.520 -2.964 3.081 1.00 98.31 72 VAL A N 1
ATOM 522 C CA . VAL A 1 72 ? -2.561 -2.527 2.064 1.00 98.31 72 VAL A CA 1
ATOM 523 C C . VAL A 1 72 ? -3.307 -2.159 0.788 1.00 98.31 72 VAL A C 1
ATOM 525 O O . VAL A 1 72 ? -4.060 -2.966 0.243 1.00 98.31 72 VAL A O 1
ATOM 528 N N . TYR A 1 73 ? -3.068 -0.953 0.290 1.00 98.31 73 TYR A N 1
ATOM 529 C CA . TYR A 1 73 ? -3.514 -0.493 -1.019 1.00 98.31 73 TYR A CA 1
ATOM 530 C C . TYR A 1 73 ? -2.325 -0.404 -1.972 1.00 98.31 73 TYR A C 1
ATOM 532 O O . TYR A 1 73 ? -1.243 0.023 -1.578 1.00 98.31 73 TYR A O 1
ATOM 540 N N . ARG A 1 74 ? -2.529 -0.778 -3.232 1.00 97.88 74 ARG A N 1
ATOM 541 C CA . ARG A 1 74 ? -1.627 -0.462 -4.338 1.00 97.88 74 ARG A CA 1
ATOM 542 C C . ARG A 1 74 ? -2.144 0.788 -5.040 1.00 97.88 74 ARG A C 1
ATOM 544 O O . ARG A 1 74 ? -3.324 0.829 -5.381 1.00 97.88 74 ARG A O 1
ATOM 551 N N . LEU A 1 75 ? -1.275 1.771 -5.252 1.00 97.75 75 LEU A N 1
ATOM 552 C CA . LEU A 1 75 ? -1.573 2.908 -6.118 1.00 97.75 75 LEU A CA 1
ATOM 553 C C . LEU A 1 75 ? -1.376 2.489 -7.579 1.00 97.75 75 LEU A C 1
ATOM 555 O O . LEU A 1 75 ? -0.310 1.980 -7.939 1.00 97.75 75 LEU A O 1
ATOM 559 N N . GLU A 1 76 ? -2.410 2.690 -8.388 1.00 95.69 76 GLU A N 1
ATOM 560 C CA . GLU A 1 76 ? -2.379 2.471 -9.834 1.00 95.69 76 GLU A CA 1
ATOM 561 C C . GLU A 1 76 ? -1.976 3.753 -10.578 1.00 95.69 76 GLU A C 1
ATOM 563 O O . GLU A 1 76 ? -2.162 4.867 -10.078 1.00 95.69 76 GLU A O 1
ATOM 568 N N . ASP A 1 77 ? -1.480 3.604 -11.808 1.00 92.50 77 ASP A N 1
ATOM 569 C CA . ASP A 1 77 ? -1.041 4.728 -12.650 1.00 92.50 77 ASP A CA 1
ATOM 570 C C . ASP A 1 77 ? -2.175 5.719 -12.979 1.00 92.50 77 ASP A C 1
ATOM 572 O O . ASP A 1 77 ? -1.926 6.902 -13.216 1.00 92.50 77 ASP A O 1
ATOM 576 N N . ASP A 1 78 ? -3.430 5.260 -12.968 1.00 94.56 78 ASP A N 1
ATOM 577 C CA . ASP A 1 78 ? -4.616 6.098 -13.183 1.00 94.56 78 ASP A CA 1
ATOM 578 C C . ASP A 1 78 ? -5.069 6.862 -11.921 1.00 94.56 78 ASP A C 1
ATOM 580 O O . ASP A 1 78 ? -6.027 7.638 -11.966 1.00 94.56 78 ASP A O 1
ATOM 584 N N . GLY A 1 79 ? -4.368 6.683 -10.797 1.00 95.44 79 GLY A N 1
ATOM 585 C CA . GLY A 1 79 ? -4.681 7.314 -9.519 1.00 95.44 79 GLY A CA 1
ATOM 586 C C . GLY A 1 79 ? -5.789 6.621 -8.724 1.00 95.44 79 GLY A C 1
ATOM 587 O O . GLY A 1 79 ? -6.289 7.204 -7.759 1.00 95.44 79 GLY A O 1
ATOM 588 N N . THR A 1 80 ? -6.192 5.407 -9.101 1.00 96.38 80 THR A N 1
ATOM 589 C CA . THR A 1 80 ? -7.075 4.561 -8.287 1.00 96.38 80 THR A CA 1
ATOM 590 C C . THR A 1 80 ? -6.288 3.719 -7.280 1.00 96.38 80 THR A C 1
ATOM 592 O O . THR A 1 80 ? -5.061 3.592 -7.353 1.00 96.38 80 THR A O 1
ATOM 595 N N . LEU A 1 81 ? -7.001 3.165 -6.295 1.00 97.69 81 LEU A N 1
ATOM 596 C CA . LEU A 1 81 ? -6.442 2.246 -5.310 1.00 97.69 81 LEU A CA 1
ATOM 597 C C . LEU A 1 81 ? -6.984 0.832 -5.500 1.00 97.69 81 LEU A C 1
ATOM 599 O O . LEU A 1 81 ? -8.191 0.600 -5.415 1.00 97.69 81 LEU A O 1
ATOM 603 N N . THR A 1 82 ? -6.078 -0.133 -5.623 1.00 96.31 82 THR A N 1
ATOM 604 C CA . THR A 1 82 ? -6.415 -1.556 -5.525 1.00 96.31 82 THR A CA 1
ATOM 605 C C . THR A 1 82 ? -6.140 -2.051 -4.112 1.00 96.31 82 THR A C 1
ATOM 607 O O . THR A 1 82 ? -4.997 -2.059 -3.651 1.00 96.31 82 THR A O 1
ATOM 610 N N . ARG A 1 83 ? -7.179 -2.508 -3.408 1.00 96.25 83 ARG A N 1
ATOM 611 C CA . ARG A 1 83 ? -7.029 -3.154 -2.098 1.00 96.25 83 ARG A CA 1
ATOM 612 C C . ARG A 1 83 ? -6.367 -4.523 -2.261 1.00 96.25 83 ARG A C 1
ATOM 614 O O . ARG A 1 83 ? -6.859 -5.368 -3.005 1.00 96.25 83 ARG A O 1
ATOM 621 N N . CYS A 1 84 ? -5.266 -4.749 -1.557 1.00 95.94 84 CYS A N 1
ATOM 622 C CA . CYS A 1 84 ? -4.561 -6.025 -1.556 1.00 95.94 84 CYS A CA 1
ATOM 623 C C . CYS A 1 84 ? -5.177 -6.980 -0.523 1.00 95.94 84 CYS A C 1
ATOM 625 O O . CYS A 1 84 ? -5.583 -6.557 0.564 1.00 95.94 84 CYS A O 1
ATOM 627 N N . ASP A 1 85 ? -5.190 -8.277 -0.837 1.00 94.75 85 ASP A N 1
ATOM 628 C CA 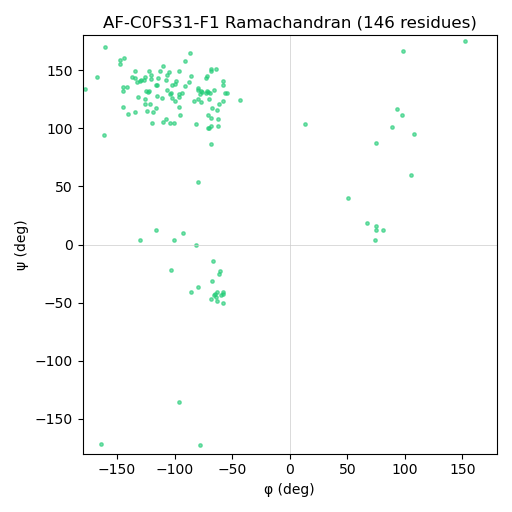. ASP A 1 85 ? -5.494 -9.340 0.128 1.00 94.75 85 ASP A CA 1
ATOM 629 C C . ASP A 1 85 ? -4.433 -9.308 1.237 1.00 94.75 85 ASP A C 1
ATOM 631 O O . ASP A 1 85 ? -3.286 -9.683 0.995 1.00 94.75 85 ASP A O 1
ATOM 635 N N . THR A 1 86 ? -4.794 -8.748 2.397 1.00 96.19 86 THR A N 1
ATOM 636 C CA . THR A 1 86 ? -3.877 -8.365 3.479 1.00 96.19 86 THR A CA 1
ATOM 637 C C . THR A 1 86 ? -4.153 -9.207 4.718 1.00 96.19 86 THR A C 1
ATOM 639 O O . THR A 1 86 ? -5.274 -9.248 5.215 1.00 96.19 86 THR A O 1
ATOM 642 N N . THR A 1 87 ? -3.109 -9.826 5.258 1.00 96.56 87 THR A N 1
ATOM 643 C CA . THR A 1 87 ? -3.112 -10.499 6.559 1.00 96.56 87 THR A CA 1
ATOM 644 C C . THR A 1 87 ? -2.141 -9.789 7.491 1.00 96.56 87 THR A C 1
ATOM 646 O O . THR A 1 87 ? -1.031 -9.444 7.083 1.00 96.56 87 THR A O 1
ATOM 649 N N . VAL A 1 88 ? -2.544 -9.589 8.746 1.00 95.31 88 VAL A N 1
ATOM 650 C CA . VAL A 1 88 ? -1.677 -9.055 9.798 1.00 95.31 88 VAL A CA 1
ATOM 651 C C . VAL A 1 88 ? -1.592 -10.054 10.936 1.00 95.31 88 VAL A C 1
ATOM 653 O O . VAL A 1 88 ? -2.602 -10.394 11.545 1.00 95.31 88 VAL A O 1
ATOM 656 N N . GLU A 1 89 ? -0.378 -10.502 11.230 1.00 93.94 89 GLU A N 1
ATOM 657 C CA . GLU A 1 89 ? -0.108 -11.466 12.291 1.00 93.94 89 GLU A CA 1
ATOM 658 C C . GLU A 1 89 ? 1.234 -11.135 12.950 1.00 93.94 89 GLU A C 1
ATOM 660 O O . GLU A 1 89 ? 2.222 -10.884 12.266 1.00 93.94 89 GLU A O 1
ATOM 665 N N . ASN A 1 90 ? 1.277 -11.105 14.285 1.00 92.12 90 ASN A N 1
ATOM 666 C CA . ASN A 1 90 ? 2.510 -10.923 15.066 1.00 92.12 90 ASN A CA 1
ATOM 667 C C . ASN A 1 90 ? 3.375 -9.714 14.637 1.00 92.12 90 ASN A C 1
ATOM 669 O O . ASN A 1 90 ? 4.600 -9.799 14.591 1.00 92.12 90 ASN A O 1
ATOM 673 N N . GLY A 1 91 ? 2.740 -8.580 14.309 1.00 92.38 91 GLY A N 1
ATOM 674 C CA . GLY A 1 91 ? 3.437 -7.357 13.879 1.00 92.38 91 GLY A CA 1
ATOM 675 C C . GLY A 1 91 ? 3.996 -7.412 12.452 1.00 92.38 91 GLY A C 1
ATOM 676 O O . GLY A 1 91 ? 4.781 -6.549 12.062 1.00 92.38 91 GLY A O 1
ATOM 677 N N . VAL A 1 92 ? 3.592 -8.411 11.671 1.00 95.62 92 VAL A N 1
ATOM 678 C CA . VAL A 1 92 ? 3.991 -8.610 10.280 1.00 95.62 92 VAL A CA 1
ATOM 679 C C . VAL A 1 92 ? 2.771 -8.469 9.381 1.00 95.62 92 VAL A C 1
ATOM 681 O O . VAL A 1 92 ? 1.694 -8.980 9.685 1.00 95.62 92 VAL A O 1
ATOM 684 N N . ILE A 1 93 ? 2.954 -7.780 8.259 1.00 97.44 93 ILE A N 1
ATOM 685 C CA . ILE A 1 93 ? 1.949 -7.620 7.213 1.00 97.44 93 ILE A CA 1
ATOM 686 C C . ILE A 1 93 ? 2.332 -8.528 6.053 1.00 97.44 93 ILE A C 1
ATOM 688 O O . ILE A 1 93 ? 3.464 -8.493 5.569 1.00 97.44 93 ILE A O 1
ATOM 692 N N . THR A 1 94 ? 1.373 -9.318 5.588 1.00 98.00 94 THR A N 1
ATOM 693 C CA . THR A 1 94 ? 1.508 -10.156 4.401 1.00 98.00 94 THR A CA 1
ATOM 694 C C . THR A 1 94 ? 0.433 -9.793 3.395 1.00 98.00 94 THR A C 1
ATOM 696 O O . THR A 1 94 ? -0.736 -9.704 3.759 1.00 98.00 94 THR A O 1
ATOM 699 N N . PHE A 1 95 ? 0.805 -9.606 2.131 1.00 97.56 95 PHE A N 1
ATOM 700 C CA . PHE A 1 95 ? -0.162 -9.371 1.063 1.00 97.56 95 PHE A CA 1
ATOM 701 C C . PHE A 1 95 ? 0.281 -9.951 -0.276 1.00 97.56 95 PHE A C 1
ATOM 703 O O . PHE A 1 95 ? 1.465 -10.199 -0.500 1.00 97.56 95 PHE A O 1
ATOM 710 N N . LYS A 1 96 ? -0.674 -10.182 -1.182 1.00 95.31 96 LYS A N 1
ATOM 711 C CA . LYS A 1 96 ? -0.392 -10.653 -2.545 1.00 95.31 96 LYS A CA 1
ATOM 712 C C . LYS A 1 96 ? -0.421 -9.507 -3.542 1.00 95.31 96 LYS A C 1
ATOM 714 O O . LYS A 1 96 ? -1.332 -8.686 -3.522 1.00 95.31 96 LYS A O 1
ATOM 719 N N . THR A 1 97 ? 0.533 -9.503 -4.465 1.00 94.31 97 THR A N 1
ATOM 720 C CA . THR A 1 97 ? 0.545 -8.572 -5.597 1.00 94.31 97 THR A CA 1
ATOM 721 C C . THR A 1 97 ? 1.171 -9.201 -6.835 1.00 94.31 97 THR A C 1
ATOM 723 O O . THR A 1 97 ? 1.969 -10.128 -6.744 1.00 94.31 97 THR A O 1
ATOM 726 N N . ASN A 1 98 ? 0.801 -8.693 -8.002 1.00 94.25 98 ASN A N 1
ATOM 727 C CA . ASN A 1 98 ? 1.397 -9.013 -9.296 1.00 94.25 98 ASN A CA 1
ATOM 728 C C . ASN A 1 98 ? 2.071 -7.791 -9.938 1.00 94.25 98 ASN A C 1
ATOM 730 O O . ASN A 1 98 ? 2.381 -7.818 -11.126 1.00 94.25 98 ASN A O 1
ATOM 734 N N . HIS A 1 99 ? 2.259 -6.713 -9.175 1.00 93.12 99 HIS A N 1
ATOM 735 C CA . HIS A 1 99 ? 2.804 -5.458 -9.674 1.00 93.12 99 HIS A CA 1
ATOM 736 C C . HIS A 1 99 ? 3.819 -4.893 -8.679 1.00 93.12 99 HIS A C 1
ATOM 738 O O . HIS A 1 99 ? 3.644 -5.002 -7.470 1.00 93.12 99 HIS A O 1
ATOM 744 N N . PHE A 1 100 ? 4.879 -4.275 -9.159 1.00 92.12 100 PHE A N 1
ATOM 745 C CA . PHE A 1 100 ? 5.816 -3.492 -8.367 1.00 92.12 100 PHE A CA 1
ATOM 746 C C . PHE A 1 100 ? 5.441 -2.022 -8.557 1.00 92.12 100 PHE A C 1
ATOM 748 O O . PHE A 1 100 ? 5.246 -1.575 -9.685 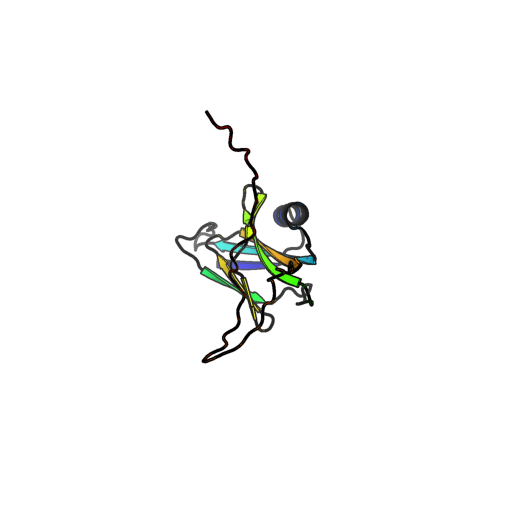1.00 92.12 100 PHE A O 1
ATOM 755 N N . SER A 1 101 ? 5.174 -1.323 -7.455 1.00 94.25 101 SER A N 1
ATOM 756 C CA . SER A 1 101 ? 4.549 0.007 -7.447 1.00 94.25 101 SER A CA 1
ATOM 757 C C . SER A 1 101 ? 4.737 0.684 -6.082 1.00 94.25 101 SER A C 1
ATOM 759 O O . SER A 1 101 ? 5.435 0.176 -5.196 1.00 94.25 101 SER A O 1
ATOM 761 N N . THR A 1 102 ? 4.063 1.814 -5.909 1.00 97.88 102 THR A N 1
ATOM 762 C CA . THR A 1 102 ? 3.789 2.458 -4.631 1.00 97.88 102 THR A CA 1
ATOM 763 C C . THR A 1 102 ? 2.618 1.766 -3.926 1.00 97.88 102 THR A C 1
ATOM 765 O O . THR A 1 102 ? 1.558 1.514 -4.500 1.00 97.88 102 THR A O 1
ATOM 768 N N . TYR A 1 103 ? 2.813 1.478 -2.647 1.00 98.38 103 TYR A N 1
ATOM 769 C CA . TYR A 1 103 ? 1.861 0.847 -1.747 1.00 98.38 103 TYR A CA 1
ATOM 770 C C . TYR A 1 103 ? 1.602 1.740 -0.545 1.00 98.38 103 TYR A C 1
ATOM 772 O O . TYR A 1 103 ? 2.490 2.458 -0.089 1.00 98.38 103 TYR A O 1
ATOM 780 N N . ILE A 1 104 ? 0.396 1.664 0.000 1.00 98.69 104 ILE A N 1
ATOM 781 C CA . ILE A 1 104 ? -0.011 2.391 1.196 1.00 98.69 104 ILE A CA 1
ATOM 782 C C . ILE A 1 104 ? -0.504 1.367 2.213 1.00 98.69 104 ILE A C 1
ATOM 784 O O . ILE A 1 104 ? -1.508 0.698 1.984 1.00 98.69 104 ILE A O 1
ATOM 788 N N . VAL A 1 105 ? 0.197 1.246 3.336 1.00 98.44 105 VAL A N 1
ATOM 789 C CA . VAL A 1 105 ? -0.322 0.571 4.529 1.00 98.44 105 VAL A CA 1
ATOM 790 C C . VAL A 1 105 ? -1.176 1.589 5.275 1.00 98.44 105 VAL A C 1
ATOM 792 O O . VAL A 1 105 ? -0.673 2.660 5.601 1.00 98.44 105 VAL A O 1
ATOM 795 N N . ALA A 1 106 ? -2.442 1.288 5.537 1.00 97.94 106 ALA A N 1
ATOM 796 C CA . ALA A 1 106 ? -3.380 2.219 6.154 1.00 97.94 106 ALA A CA 1
ATOM 797 C C . ALA A 1 106 ? -4.187 1.563 7.276 1.00 97.94 106 ALA A C 1
ATOM 799 O O . ALA A 1 106 ? -4.591 0.404 7.176 1.00 97.94 106 ALA A O 1
ATOM 800 N N . GLU A 1 107 ? -4.457 2.338 8.321 1.00 96.62 107 GLU A N 1
ATOM 801 C CA . GLU A 1 107 ? -5.537 2.082 9.266 1.00 96.62 107 GLU A CA 1
ATOM 802 C C . GLU A 1 107 ? -6.870 2.516 8.641 1.00 96.62 107 GLU A C 1
ATOM 804 O O . GLU A 1 107 ? -7.015 3.649 8.180 1.00 96.62 107 GLU A O 1
ATOM 809 N N . GLU A 1 108 ? -7.866 1.640 8.673 1.00 93.62 108 GLU A N 1
ATOM 810 C CA . GLU A 1 108 ? -9.230 1.904 8.207 1.00 93.62 108 GLU A CA 1
ATOM 811 C C . GLU A 1 108 ? -10.215 1.559 9.325 1.00 93.62 108 GLU A C 1
ATOM 813 O O . GLU A 1 108 ? -10.008 0.583 10.048 1.00 93.62 108 GLU A O 1
ATOM 818 N N . ASP A 1 109 ? -11.276 2.350 9.501 1.00 91.62 109 ASP A N 1
ATOM 819 C CA . ASP A 1 109 ? -12.352 1.988 10.428 1.00 91.62 109 ASP A CA 1
ATOM 820 C C . ASP A 1 109 ? -12.939 0.620 10.077 1.00 91.62 109 ASP A C 1
ATOM 822 O O . ASP A 1 109 ? -13.333 0.353 8.940 1.00 91.62 109 ASP A O 1
ATOM 826 N N . VAL A 1 110 ? -13.059 -0.246 11.082 1.00 84.06 110 VAL A N 1
ATOM 827 C CA . VAL A 1 110 ? -13.868 -1.454 10.962 1.00 84.06 110 VAL A CA 1
ATOM 828 C C . VAL A 1 110 ? -15.317 -0.998 10.949 1.00 84.06 110 VAL A C 1
ATOM 830 O O . VAL A 1 110 ? -15.904 -0.692 11.987 1.00 84.06 110 VAL A O 1
ATOM 833 N N . THR A 1 111 ? -15.911 -0.937 9.762 1.00 68.25 111 THR A N 1
ATOM 834 C CA . THR A 1 111 ? -17.353 -0.735 9.668 1.00 68.25 111 THR A CA 1
ATOM 835 C C . THR A 1 111 ? -18.037 -1.934 10.320 1.00 68.25 111 THR A C 1
ATOM 837 O O . THR A 1 111 ? -17.870 -3.083 9.908 1.00 68.25 111 THR A O 1
ATOM 840 N N . ALA A 1 112 ? -18.762 -1.679 11.410 1.00 46.72 112 ALA A N 1
ATOM 841 C CA . ALA A 1 112 ? -19.543 -2.708 12.071 1.00 46.72 112 ALA A CA 1
ATOM 842 C C . ALA A 1 112 ? -20.599 -3.212 11.083 1.00 46.72 112 ALA A C 1
ATOM 844 O O . ALA A 1 112 ? -21.576 -2.520 10.797 1.00 46.72 112 ALA A O 1
ATOM 845 N N . VAL A 1 113 ? -20.426 -4.428 10.567 1.00 37.69 113 VAL A N 1
ATOM 846 C CA . VAL A 1 113 ? -21.534 -5.137 9.932 1.00 37.69 113 VAL A CA 1
ATOM 847 C C . VAL A 1 113 ? -22.485 -5.523 11.062 1.00 37.69 113 VAL A C 1
ATOM 849 O O . VAL A 1 113 ? -22.241 -6.484 11.793 1.00 37.69 113 VAL A O 1
ATOM 852 N N . THR A 1 114 ? -23.561 -4.760 11.252 1.00 31.44 114 THR A N 1
ATOM 853 C CA . THR A 1 114 ? -24.660 -5.149 12.140 1.00 31.44 114 THR A CA 1
ATOM 854 C C . THR A 1 114 ? -25.388 -6.343 11.528 1.00 31.44 114 THR A C 1
ATOM 856 O O . THR A 1 114 ? -26.372 -6.216 10.807 1.00 31.44 114 THR A O 1
ATOM 859 N N . SER A 1 115 ? -24.885 -7.539 11.814 1.00 35.03 115 SER A N 1
ATOM 860 C CA . SER A 1 115 ? -25.621 -8.780 11.577 1.00 35.03 115 SER A CA 1
ATOM 861 C C . SER A 1 115 ? -26.750 -8.886 12.613 1.00 35.03 115 SER A C 1
ATOM 863 O O . SER A 1 115 ? -26.486 -8.669 13.801 1.00 35.03 115 SER A O 1
ATOM 865 N N . PRO A 1 116 ? -28.003 -9.197 12.229 1.00 32.47 116 PRO A N 1
ATOM 866 C CA . PRO A 1 116 ? -29.080 -9.347 13.197 1.00 32.47 116 PRO A CA 1
ATOM 867 C C . PRO A 1 116 ? -28.839 -10.611 14.031 1.00 32.47 116 PRO A C 1
ATOM 869 O O . PRO A 1 116 ? -28.582 -11.687 13.496 1.00 32.47 116 PRO A O 1
ATOM 872 N N . LYS A 1 117 ? -28.926 -10.486 15.358 1.00 38.03 117 LYS A N 1
ATOM 873 C CA . LYS A 1 117 ? -28.975 -11.636 16.266 1.00 38.03 117 LYS A CA 1
ATOM 874 C C . LYS A 1 117 ? -30.339 -12.312 16.152 1.00 38.03 117 LYS A C 1
ATOM 876 O O . LYS A 1 117 ? -31.368 -11.663 16.324 1.00 38.03 117 LYS A O 1
ATOM 881 N N . THR A 1 118 ? -30.355 -13.624 15.967 1.00 31.42 118 THR A N 1
ATOM 882 C CA . THR A 1 118 ? -31.441 -14.465 16.479 1.00 31.42 118 THR A CA 1
ATOM 883 C C . THR A 1 118 ? -30.819 -15.750 16.998 1.00 31.42 118 THR A C 1
ATOM 885 O O . THR A 1 118 ? -30.227 -16.521 16.247 1.00 31.42 118 THR A O 1
ATOM 888 N N . GLU A 1 119 ? -30.894 -15.905 18.314 1.00 38.28 119 GLU A N 1
ATOM 889 C CA . GLU A 1 119 ? -30.590 -17.138 19.021 1.00 38.28 119 GLU A CA 1
ATOM 890 C C . GLU A 1 119 ? -31.766 -18.101 18.824 1.00 38.28 119 GLU A C 1
ATOM 892 O O . GLU A 1 119 ? -32.914 -17.695 18.972 1.00 38.28 119 GLU A O 1
ATOM 897 N N . ASP A 1 120 ? -31.493 -19.348 18.441 1.00 36.16 120 ASP A N 1
ATOM 898 C CA . ASP A 1 120 ? -31.773 -20.478 19.327 1.00 36.16 120 ASP A CA 1
ATOM 899 C C . ASP A 1 120 ? -31.107 -21.773 18.832 1.00 36.16 120 ASP A C 1
ATOM 901 O O . ASP A 1 120 ? -30.921 -22.030 17.643 1.00 36.16 120 ASP A O 1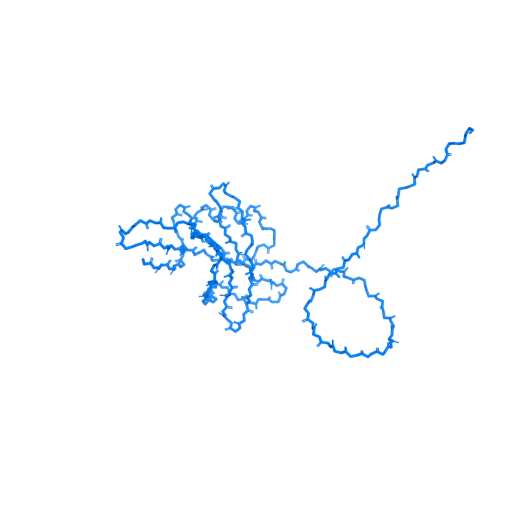
ATOM 905 N N . VAL A 1 121 ? -30.667 -22.543 19.819 1.00 44.12 121 VAL A N 1
ATOM 906 C CA . VAL A 1 121 ? -29.639 -23.589 19.804 1.00 44.12 121 VAL A CA 1
ATOM 907 C C . VAL A 1 121 ? -30.216 -24.960 19.434 1.00 44.12 121 VAL A C 1
ATOM 909 O O . VAL A 1 121 ? -31.240 -25.334 19.992 1.00 44.12 121 VAL A O 1
ATOM 912 N N . SER A 1 122 ? -29.516 -25.769 18.619 1.00 34.22 122 SER A N 1
ATOM 913 C CA . SER A 1 122 ? -29.219 -27.182 18.956 1.00 34.22 122 SER A CA 1
ATOM 914 C C . SER A 1 122 ? -28.356 -27.906 17.907 1.00 34.22 122 SER A C 1
ATOM 916 O O . SER A 1 122 ? -28.659 -27.906 16.719 1.00 34.22 122 SER A O 1
ATOM 918 N N . ALA A 1 123 ? -27.345 -28.611 18.429 1.00 36.62 123 ALA A N 1
ATOM 919 C CA . ALA A 1 123 ? -26.607 -29.743 17.861 1.00 36.62 123 ALA A CA 1
ATOM 920 C C . ALA A 1 123 ? -25.564 -29.493 16.745 1.00 36.62 123 ALA A C 1
ATOM 922 O O . ALA A 1 123 ? -25.790 -29.761 15.572 1.00 3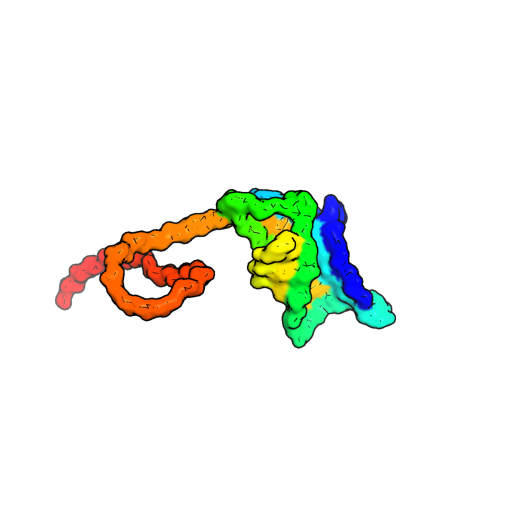6.62 123 ALA A O 1
ATOM 923 N N 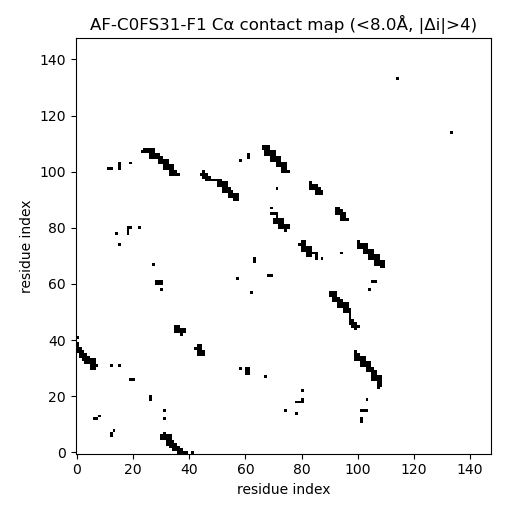. GLY A 1 124 ? -24.330 -29.207 17.179 1.00 32.19 124 GLY A N 1
ATOM 924 C CA . GLY A 1 124 ? -23.223 -30.115 16.851 1.00 32.19 124 GLY A CA 1
ATOM 925 C C . GLY A 1 124 ? -22.167 -29.677 15.824 1.00 32.19 124 GLY A C 1
ATOM 926 O O . GLY A 1 124 ? -22.240 -30.054 14.665 1.00 32.19 124 GLY A O 1
ATOM 927 N N . ILE A 1 125 ? -21.072 -29.122 16.365 1.00 42.19 125 ILE A N 1
ATOM 928 C CA . ILE A 1 125 ? -19.659 -29.341 15.978 1.00 42.19 125 ILE A CA 1
ATOM 929 C C . ILE A 1 125 ? -18.978 -28.315 15.033 1.00 42.19 125 ILE A C 1
ATOM 931 O O . ILE A 1 125 ? -19.162 -28.287 13.824 1.00 42.19 125 ILE A O 1
ATOM 935 N N . ASN A 1 126 ? -18.025 -27.630 15.683 1.00 35.22 126 ASN A N 1
ATOM 936 C CA . ASN A 1 126 ? -16.792 -26.951 15.264 1.00 35.22 126 ASN A CA 1
ATOM 937 C C . ASN A 1 126 ? -16.814 -25.476 14.821 1.00 35.22 126 ASN A C 1
ATOM 939 O O . ASN A 1 126 ? -17.110 -25.112 13.689 1.00 35.22 126 ASN A O 1
ATOM 943 N N . LEU A 1 127 ? -16.383 -24.648 15.773 1.00 46.12 127 LEU A N 1
ATOM 944 C CA . LEU A 1 127 ? -16.127 -23.221 15.707 1.00 46.12 127 LEU A CA 1
ATOM 945 C C . LEU A 1 127 ? -14.737 -22.976 15.092 1.00 46.12 127 LEU A C 1
ATOM 947 O O . LEU A 1 127 ? -13.730 -23.111 15.780 1.00 46.12 127 LEU A O 1
ATOM 951 N N . ILE A 1 128 ? -14.685 -22.563 13.827 1.00 44.03 128 ILE A N 1
ATOM 952 C CA . ILE A 1 128 ? -13.583 -21.748 13.298 1.00 44.03 128 ILE A CA 1
ATOM 953 C C . ILE A 1 128 ? -14.212 -20.443 12.819 1.00 44.03 128 ILE A C 1
ATOM 955 O O . ILE A 1 128 ? -14.941 -20.385 11.833 1.00 44.03 128 ILE A O 1
ATOM 959 N N . PHE A 1 129 ? -14.004 -19.410 13.627 1.00 43.91 129 PHE A N 1
ATOM 960 C CA . PHE A 1 129 ? -14.469 -18.055 13.388 1.00 43.91 129 PHE A CA 1
ATOM 961 C C . PHE A 1 129 ? -13.555 -17.412 12.346 1.00 43.91 129 PHE A C 1
ATOM 963 O O . PHE A 1 129 ? -12.358 -17.330 12.589 1.00 43.91 129 PHE A O 1
ATOM 970 N N . CYS A 1 130 ? -14.116 -16.946 11.232 1.00 38.28 130 CYS A N 1
ATOM 971 C CA . CYS A 1 130 ? -13.645 -15.772 10.493 1.00 38.28 130 CYS A CA 1
ATOM 972 C C . CYS A 1 130 ? -14.794 -15.302 9.586 1.00 38.28 130 CYS A C 1
ATOM 974 O O . CYS A 1 130 ? -15.005 -15.859 8.514 1.00 38.28 130 CYS A O 1
ATOM 976 N N . MET A 1 131 ? -15.576 -14.345 10.111 1.00 37.06 131 MET A N 1
ATOM 977 C CA . MET A 1 131 ? -16.518 -13.417 9.452 1.00 37.06 131 MET A CA 1
ATOM 978 C C . MET A 1 131 ? -16.874 -13.770 7.989 1.00 37.06 131 MET A C 1
ATOM 980 O O . MET A 1 131 ? -16.092 -13.551 7.076 1.00 37.06 131 MET A O 1
ATOM 984 N N . GLY A 1 132 ? -18.043 -14.325 7.678 1.00 33.97 132 GLY A N 1
ATOM 985 C CA . GLY A 1 132 ? -19.342 -13.719 7.967 1.00 33.97 132 GLY A CA 1
ATOM 986 C C . GLY A 1 132 ? -19.953 -13.158 6.679 1.00 33.97 132 GLY A C 1
ATOM 987 O O . GLY A 1 132 ? -20.191 -11.962 6.568 1.00 33.97 132 GLY A O 1
ATOM 988 N N . ILE A 1 133 ? -20.175 -14.033 5.694 1.00 50.97 133 ILE A N 1
ATOM 989 C CA . ILE A 1 133 ? -21.109 -13.798 4.588 1.00 50.97 133 ILE A CA 1
ATOM 990 C C . ILE A 1 133 ? -22.493 -13.638 5.214 1.00 50.97 133 ILE A C 1
ATOM 992 O O . ILE A 1 133 ? -22.965 -14.581 5.845 1.00 50.97 133 ILE A O 1
ATOM 996 N N . LEU A 1 134 ? -23.164 -12.503 5.012 1.00 32.66 134 LEU A N 1
ATOM 997 C CA . LEU A 1 134 ? -24.598 -12.400 5.273 1.00 32.66 134 LEU A CA 1
ATOM 998 C C . LEU A 1 134 ? -25.316 -11.694 4.125 1.00 32.66 134 LEU A C 1
ATOM 1000 O O . LEU A 1 134 ? -25.121 -10.518 3.829 1.00 32.66 134 LEU A O 1
ATOM 1004 N N . LEU A 1 135 ? -26.155 -12.501 3.483 1.00 38.56 135 LEU A N 1
ATOM 1005 C CA . LEU A 1 135 ? -27.231 -12.116 2.592 1.00 38.56 135 LEU A CA 1
ATOM 1006 C C . LEU A 1 135 ? -28.360 -11.403 3.357 1.00 38.56 135 LEU A C 1
ATOM 1008 O O . LEU A 1 135 ? -28.693 -11.775 4.479 1.00 38.56 135 LEU A O 1
ATOM 1012 N N . ALA A 1 136 ? -29.019 -10.521 2.599 1.00 42.75 136 ALA A N 1
ATOM 1013 C CA . ALA A 1 136 ? -30.410 -10.062 2.673 1.00 42.75 136 ALA A CA 1
ATOM 1014 C C . ALA A 1 136 ? -30.745 -8.788 3.479 1.00 42.75 136 ALA A C 1
ATOM 1016 O O . ALA A 1 136 ? -30.722 -8.748 4.703 1.00 42.75 136 ALA A O 1
ATOM 1017 N N . GLY A 1 137 ? -31.240 -7.788 2.738 1.00 28.16 137 GLY A N 1
ATOM 1018 C CA . GLY A 1 137 ? -32.114 -6.716 3.215 1.00 28.16 137 GLY A CA 1
ATOM 1019 C C . GLY A 1 137 ? -33.111 -6.341 2.112 1.00 28.16 137 GLY A C 1
ATOM 1020 O O . GLY A 1 137 ? -32.717 -5.967 1.012 1.00 28.16 137 GLY A O 1
ATOM 1021 N N . ALA A 1 138 ? -34.400 -6.527 2.3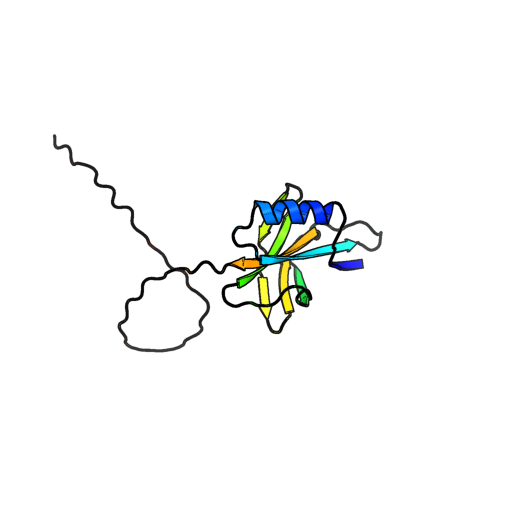92 1.00 33.97 138 ALA A N 1
ATOM 1022 C CA . ALA A 1 138 ? -35.530 -6.416 1.475 1.00 33.97 138 ALA A CA 1
ATOM 1023 C C . ALA A 1 138 ? -35.870 -4.970 1.064 1.00 33.97 138 ALA A C 1
ATOM 1025 O O . ALA A 1 138 ? -35.861 -4.067 1.895 1.00 33.97 138 ALA A O 1
ATOM 1026 N N . ALA A 1 139 ? -36.311 -4.779 -0.185 1.00 34.06 139 ALA A N 1
ATOM 1027 C CA . ALA A 1 139 ? -37.107 -3.620 -0.588 1.00 34.06 139 ALA A CA 1
ATOM 1028 C C . ALA A 1 139 ? -38.540 -4.082 -0.888 1.00 34.06 139 ALA A C 1
ATOM 1030 O O . ALA A 1 139 ? -38.812 -4.716 -1.908 1.00 34.06 139 ALA A O 1
ATOM 1031 N N . ALA A 1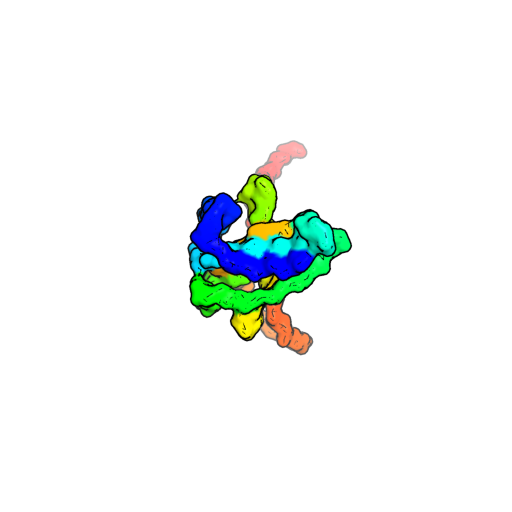 140 ? -39.465 -3.775 0.020 1.00 36.53 140 ALA A N 1
ATOM 1032 C CA . ALA A 1 140 ? -40.890 -3.859 -0.255 1.00 36.53 140 ALA A CA 1
ATOM 1033 C C . ALA A 1 140 ? -41.256 -2.766 -1.269 1.00 36.53 140 ALA A C 1
ATOM 1035 O O . ALA A 1 140 ? -41.266 -1.583 -0.939 1.00 36.53 140 ALA A O 1
ATOM 1036 N N . VAL A 1 141 ? -41.571 -3.155 -2.504 1.00 33.09 141 VAL A N 1
ATOM 1037 C CA . VAL A 1 141 ? -42.208 -2.266 -3.480 1.00 33.09 141 VAL A CA 1
ATOM 1038 C C . VAL A 1 141 ? -43.677 -2.661 -3.576 1.00 33.09 141 VAL A C 1
ATOM 1040 O O . VAL A 1 141 ? -44.042 -3.677 -4.164 1.00 33.09 141 VAL A O 1
ATOM 1043 N N . ALA A 1 142 ? -44.534 -1.849 -2.962 1.00 38.91 142 ALA A N 1
ATOM 1044 C CA . ALA A 1 142 ? -45.971 -1.908 -3.166 1.00 38.91 142 ALA A CA 1
ATOM 1045 C C . ALA A 1 142 ? -46.300 -1.388 -4.575 1.00 38.91 142 ALA A C 1
ATOM 1047 O O . ALA A 1 142 ? -46.177 -0.195 -4.842 1.00 38.91 142 ALA A O 1
ATOM 1048 N N . VAL A 1 143 ? -46.758 -2.264 -5.474 1.00 41.22 143 VAL A N 1
ATOM 1049 C CA . VAL A 1 143 ? -47.391 -1.861 -6.740 1.00 41.22 143 VAL A CA 1
ATOM 1050 C C . VAL A 1 143 ? -48.846 -2.322 -6.745 1.00 41.22 143 VAL A C 1
ATOM 1052 O O . VAL A 1 143 ? -49.165 -3.507 -6.666 1.00 41.22 143 VAL A O 1
ATOM 1055 N N . LYS A 1 144 ? -49.730 -1.321 -6.808 1.00 36.22 144 LYS A N 1
ATOM 1056 C CA . LYS A 1 144 ? -51.182 -1.400 -7.009 1.00 36.22 144 LYS A CA 1
ATOM 1057 C C . LYS A 1 144 ? -51.544 -2.419 -8.096 1.00 36.22 144 LYS A C 1
ATOM 1059 O O . LYS A 1 144 ? -51.159 -2.251 -9.250 1.00 36.22 144 LYS A O 1
ATOM 1064 N N . ARG A 1 145 ? -52.391 -3.399 -7.765 1.00 38.59 145 ARG A N 1
ATOM 1065 C CA . ARG A 1 145 ? -53.148 -4.154 -8.775 1.00 38.59 145 ARG A CA 1
ATOM 1066 C C . ARG A 1 145 ? -54.158 -3.210 -9.432 1.00 38.59 145 ARG A C 1
ATOM 1068 O O . ARG A 1 145 ? -55.054 -2.709 -8.758 1.00 38.59 145 ARG A O 1
ATOM 1075 N N . LYS A 1 146 ? -54.022 -2.977 -10.739 1.00 33.25 146 LYS A N 1
ATOM 1076 C CA . LYS A 1 146 ? -55.101 -2.455 -11.584 1.00 33.25 146 LYS A CA 1
ATOM 1077 C C . LYS A 1 146 ? -55.773 -3.664 -12.232 1.00 33.25 146 LYS A C 1
ATOM 1079 O O . LYS A 1 146 ? -55.136 -4.367 -13.006 1.00 33.25 146 LYS A O 1
ATOM 1084 N N . MET A 1 147 ? -57.009 -3.937 -11.828 1.00 39.06 147 MET A N 1
ATOM 1085 C CA . MET A 1 147 ? -57.868 -4.950 -12.439 1.00 39.06 147 MET A CA 1
ATOM 1086 C C . MET A 1 147 ? -58.480 -4.374 -13.721 1.00 39.06 147 MET A C 1
ATOM 1088 O O . MET A 1 147 ? -58.951 -3.234 -13.710 1.00 39.06 147 MET A O 1
ATOM 1092 N N . ALA A 1 148 ? -58.458 -5.163 -14.789 1.00 42.41 148 ALA A N 1
ATOM 1093 C CA . ALA A 1 148 ? -59.404 -5.139 -15.898 1.00 42.41 148 ALA A CA 1
ATOM 1094 C C . ALA A 1 148 ? -59.705 -6.601 -16.239 1.00 42.41 148 ALA A C 1
ATOM 1096 O O . ALA A 1 148 ? -58.739 -7.400 -16.190 1.00 42.41 148 ALA A O 1
#

Sequence (148 aa):
MIVAATVSSGAAYEKAVEVIKAQVSGLGEYSVMEINLTDATNTQVHQLNGYVQVTVPMPANITVKEGKAIVVYRLEDDGTLTRCDTTVENGVITFKTNHFSTYIVAEEDVTAVTSPKTEDVSAGINLIFCMGILLAGAAAVAVKRKMA

Nearest PDB structures (foldseek):
  5cxp-assembly1_A-2  TM=5.867E-01  e=6.590E-02  Clostridium acetobutylicum ATCC 824
  6m5z-assembly2_B  TM=4.693E-01  e=2.851E-02  Talaromyces pinophilus CF-2612
  2y24-assembly1_A  TM=4.464E-01  e=3.330E-01  Dickeya chrysanthemi
  7ou8-assembly1_BBB  TM=4.424E-01  e=1.423E+00  Bacteroides thetaiotaomicron VPI-5482
  8k4q-assembly1_A  TM=2.739E-01  e=1.682E+00  Homo sapiens